Protein AF-A0A3D2SY08-F1 (afdb_monomer_lite)

Foldseek 3Di:
DPPPPVNVCVVCVVVVVVVVVVVVVVVVVLVVLCPDPPSVVSNVVVVVVVVVVCVLCVVVVVLVVCCVVQPPDPVSVVVSVVVVVVSVD

Secondary structure (DSSP, 8-state):
----HHHHHHHHHHHHHHHHHHHHHHHHHHHHHHTSSSHHHHHHHHHHHHHHHHHHHHHHHHHHHHHHHH-SSHHHHHHHHHHHHHHH-

Sequence (89 aa):
MRHTQRTIALFWAPLAATWVMMAAEGPFLAAMIARMPGPEFNLGAYGVAFALAILIEAPVIMLMSAATSLVKDRISYLKMRNFSRGLIL

Structure (mmCIF, N/CA/C/O backbone):
data_AF-A0A3D2SY08-F1
#
_entry.id   AF-A0A3D2SY08-F1
#
loop_
_atom_site.group_PDB
_atom_site.id
_atom_site.type_symbol
_atom_site.label_atom_id
_atom_site.label_alt_id
_atom_site.label_comp_id
_atom_site.label_asym_id
_atom_site.label_entity_id
_atom_site.label_seq_id
_atom_site.pdbx_PDB_ins_code
_atom_site.Cartn_x
_atom_site.Cartn_y
_atom_site.Cartn_z
_atom_site.occupancy
_atom_site.B_iso_or_equiv
_atom_site.auth_seq_id
_atom_site.auth_comp_id
_atom_site.auth_asym_id
_atom_site.auth_atom_id
_atom_site.pdbx_PDB_model_num
ATOM 1 N N . MET A 1 1 ? -0.122 15.166 31.684 1.00 49.16 1 MET A N 1
ATOM 2 C CA . MET A 1 1 ? 1.085 14.423 31.260 1.00 49.16 1 MET A CA 1
ATOM 3 C C . MET A 1 1 ? 1.650 15.116 30.025 1.00 49.16 1 MET A C 1
ATOM 5 O O . MET A 1 1 ? 0.958 15.186 29.020 1.00 49.16 1 MET A O 1
ATOM 9 N N . ARG A 1 2 ? 2.829 15.750 30.115 1.00 53.97 2 ARG A N 1
ATOM 10 C CA . ARG A 1 2 ? 3.463 16.442 28.977 1.00 53.97 2 ARG A CA 1
ATOM 11 C C . ARG A 1 2 ? 4.004 15.382 28.013 1.00 53.97 2 ARG A C 1
ATOM 13 O O . ARG A 1 2 ? 5.051 14.803 28.278 1.00 53.97 2 ARG A O 1
ATOM 20 N N . HIS A 1 3 ? 3.284 15.094 26.933 1.00 61.03 3 HIS A N 1
ATOM 21 C CA . HIS A 1 3 ? 3.788 14.232 25.866 1.00 61.03 3 HIS A CA 1
ATOM 22 C C . HIS A 1 3 ? 4.894 14.991 25.122 1.00 61.03 3 HIS A C 1
ATOM 24 O O . HIS A 1 3 ? 4.634 15.860 24.295 1.00 61.03 3 HIS A O 1
ATOM 30 N N . THR A 1 4 ? 6.144 14.732 25.500 1.00 77.94 4 THR A N 1
ATOM 31 C CA . THR A 1 4 ? 7.332 15.306 24.865 1.00 77.94 4 THR A CA 1
ATOM 32 C C . THR A 1 4 ? 7.346 14.921 23.384 1.00 77.94 4 THR A C 1
ATOM 34 O O . THR A 1 4 ? 7.179 13.749 23.057 1.00 77.94 4 THR A O 1
ATOM 37 N N . GLN A 1 5 ? 7.590 15.885 22.487 1.00 77.12 5 GLN A N 1
ATOM 38 C CA . GLN A 1 5 ? 7.631 15.701 21.022 1.00 77.12 5 GLN A CA 1
ATOM 39 C C . GLN A 1 5 ? 8.487 14.495 20.575 1.00 77.12 5 GLN A C 1
ATOM 41 O O . GLN A 1 5 ? 8.166 13.820 19.601 1.00 77.12 5 GLN A O 1
ATOM 46 N N . ARG A 1 6 ? 9.531 14.152 21.346 1.00 78.00 6 ARG A N 1
ATOM 47 C CA . ARG A 1 6 ? 10.351 12.943 21.149 1.00 78.00 6 ARG A CA 1
ATOM 48 C C . ARG A 1 6 ? 9.560 11.633 21.209 1.00 78.00 6 ARG A C 1
ATOM 50 O O . ARG A 1 6 ? 9.834 10.744 20.416 1.00 78.00 6 ARG A O 1
ATOM 57 N N . THR A 1 7 ? 8.607 11.494 22.127 1.00 80.06 7 THR A N 1
ATOM 58 C CA . THR A 1 7 ? 7.812 10.264 22.278 1.00 80.06 7 THR A CA 1
ATOM 59 C C . THR A 1 7 ? 6.858 10.078 21.102 1.00 80.06 7 THR A C 1
ATOM 61 O O . THR A 1 7 ? 6.712 8.964 20.612 1.00 80.06 7 THR A O 1
ATOM 64 N N . ILE A 1 8 ? 6.264 11.169 20.608 1.00 81.50 8 ILE A N 1
ATOM 65 C CA . ILE A 1 8 ? 5.409 11.151 19.413 1.00 81.50 8 ILE A CA 1
ATOM 66 C C . ILE A 1 8 ? 6.244 10.775 18.184 1.00 81.50 8 ILE A C 1
ATOM 68 O O . ILE A 1 8 ? 5.842 9.897 17.428 1.00 81.50 8 ILE A O 1
ATOM 72 N N . ALA A 1 9 ? 7.436 11.362 18.028 1.00 82.94 9 ALA A N 1
ATOM 73 C CA . ALA A 1 9 ? 8.337 11.047 16.921 1.00 82.94 9 ALA A CA 1
ATOM 74 C C . ALA A 1 9 ? 8.810 9.580 16.933 1.00 82.94 9 ALA A C 1
ATOM 76 O O . ALA A 1 9 ? 8.798 8.929 15.893 1.00 82.94 9 ALA A O 1
ATOM 77 N N . LEU A 1 10 ? 9.170 9.031 18.099 1.00 84.38 10 LEU A N 1
ATOM 78 C CA . LEU A 1 10 ? 9.542 7.615 18.248 1.00 84.38 10 LEU A CA 1
ATOM 79 C C . LEU A 1 10 ? 8.367 6.663 17.981 1.00 84.38 10 LEU A C 1
ATOM 81 O O . LEU A 1 10 ? 8.569 5.599 17.407 1.00 84.38 10 LEU A O 1
ATOM 85 N N . PHE A 1 11 ? 7.146 7.050 18.359 1.00 84.44 11 PHE A N 1
ATOM 86 C CA . PHE A 1 11 ? 5.937 6.282 18.058 1.00 84.44 11 PHE A CA 1
ATOM 87 C C . PHE A 1 11 ? 5.596 6.297 16.559 1.00 84.44 11 PHE A C 1
ATOM 89 O O . PHE A 1 11 ? 5.150 5.291 16.013 1.00 84.44 11 PHE A O 1
ATOM 96 N N . TRP A 1 12 ? 5.839 7.421 15.881 1.00 84.56 12 TRP A N 1
ATOM 97 C CA . TRP A 1 12 ? 5.615 7.571 14.441 1.00 84.56 12 TRP A CA 1
ATOM 98 C C . TRP A 1 12 ? 6.730 6.987 13.569 1.00 84.56 12 TRP A C 1
ATOM 100 O O . TRP A 1 12 ? 6.483 6.681 12.407 1.00 84.56 12 TRP A O 1
ATOM 110 N N . ALA A 1 13 ? 7.938 6.808 14.103 1.00 86.56 13 ALA A N 1
ATOM 111 C CA . ALA A 1 13 ? 9.082 6.270 13.370 1.00 86.56 13 ALA A CA 1
ATOM 112 C C . ALA A 1 13 ? 8.798 4.943 12.626 1.00 86.56 13 ALA A C 1
ATOM 114 O O . ALA A 1 13 ? 9.095 4.882 11.432 1.00 86.56 13 ALA A O 1
ATOM 115 N N . PRO A 1 14 ? 8.197 3.901 13.243 1.00 85.50 14 PRO A N 1
ATOM 116 C CA . PRO A 1 14 ? 7.883 2.664 12.526 1.00 85.50 14 PRO A CA 1
ATOM 117 C C . PRO A 1 14 ? 6.826 2.861 11.431 1.00 85.50 14 PRO A C 1
ATOM 119 O O . PRO A 1 14 ? 6.927 2.238 10.380 1.00 85.50 14 PRO A O 1
ATOM 122 N N . LEU A 1 15 ? 5.854 3.758 11.633 1.00 85.38 15 LEU A N 1
ATOM 123 C CA . LEU A 1 15 ? 4.851 4.083 10.616 1.00 85.38 15 LEU A CA 1
ATOM 124 C C . LEU A 1 15 ? 5.489 4.821 9.433 1.00 85.38 15 LEU A C 1
ATOM 126 O O . LEU A 1 15 ? 5.238 4.494 8.281 1.00 85.38 15 LEU A O 1
ATOM 130 N N . ALA A 1 16 ? 6.363 5.790 9.695 1.00 84.56 16 ALA A N 1
ATOM 131 C CA . ALA A 1 16 ? 7.095 6.476 8.636 1.00 84.56 16 ALA A CA 1
ATOM 132 C C . ALA A 1 16 ? 7.987 5.501 7.848 1.00 84.56 16 ALA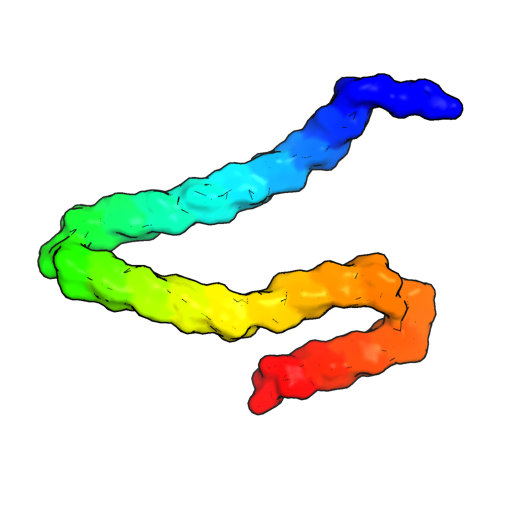 A C 1
ATOM 134 O O . ALA A 1 16 ? 8.065 5.592 6.626 1.00 84.56 16 ALA A O 1
ATOM 135 N N . ALA A 1 17 ? 8.614 4.535 8.527 1.00 87.31 17 ALA A N 1
ATOM 136 C CA . ALA A 1 17 ? 9.447 3.527 7.882 1.00 87.31 17 ALA A CA 1
ATOM 137 C C . ALA A 1 17 ? 8.653 2.630 6.917 1.00 87.31 17 ALA A C 1
ATOM 139 O O . ALA A 1 17 ? 9.129 2.371 5.812 1.00 87.31 17 ALA A O 1
ATOM 140 N N . THR A 1 18 ? 7.441 2.195 7.284 1.00 86.81 18 THR A N 1
ATOM 141 C CA . THR A 1 18 ? 6.601 1.394 6.376 1.00 86.81 18 THR A CA 1
ATOM 142 C C . THR A 1 18 ? 6.164 2.197 5.154 1.00 86.81 18 THR A C 1
ATOM 144 O O . THR A 1 18 ? 6.245 1.694 4.035 1.00 86.81 18 THR A O 1
ATOM 147 N N . TRP A 1 19 ? 5.795 3.467 5.340 1.00 85.50 19 TRP A N 1
ATOM 148 C CA . TRP A 1 19 ? 5.479 4.371 4.231 1.00 85.50 19 TRP A CA 1
ATOM 149 C C . TRP A 1 19 ? 6.667 4.584 3.288 1.00 85.50 19 TRP A C 1
ATOM 151 O O . TRP A 1 19 ? 6.485 4.584 2.074 1.00 85.50 19 TRP A O 1
ATOM 161 N N . VAL A 1 20 ? 7.886 4.720 3.820 1.00 86.50 20 VAL A N 1
ATOM 162 C CA . VAL A 1 20 ? 9.104 4.845 3.002 1.00 86.50 20 VAL A CA 1
ATOM 163 C C . VAL A 1 20 ? 9.376 3.567 2.207 1.00 86.50 20 VAL A C 1
ATOM 165 O O . VAL A 1 20 ? 9.709 3.663 1.028 1.00 86.50 20 VAL A O 1
ATOM 168 N N . MET A 1 21 ? 9.202 2.382 2.805 1.00 86.50 21 MET A N 1
ATOM 169 C CA . MET A 1 21 ? 9.356 1.117 2.074 1.00 86.50 21 MET A CA 1
ATOM 170 C C . MET A 1 21 ? 8.346 0.995 0.929 1.00 86.50 21 MET A C 1
ATOM 172 O O . MET A 1 21 ? 8.745 0.690 -0.192 1.00 86.50 21 MET A O 1
ATOM 176 N N . MET A 1 22 ? 7.071 1.306 1.179 1.00 84.81 22 MET A N 1
ATOM 177 C CA . MET A 1 22 ? 6.039 1.303 0.135 1.00 84.81 22 MET A CA 1
ATOM 178 C C . MET A 1 22 ? 6.314 2.332 -0.969 1.00 84.81 22 MET A C 1
ATOM 180 O O . MET A 1 22 ? 6.161 2.039 -2.150 1.00 84.81 22 MET A O 1
ATOM 184 N N . ALA A 1 23 ? 6.752 3.542 -0.612 1.00 81.12 23 ALA A N 1
ATOM 185 C CA . ALA A 1 23 ? 7.078 4.573 -1.596 1.00 81.12 23 ALA A CA 1
ATOM 186 C C . ALA A 1 23 ? 8.294 4.197 -2.461 1.00 81.12 23 ALA A C 1
ATOM 188 O O . ALA A 1 23 ? 8.373 4.612 -3.616 1.00 81.12 23 ALA A O 1
ATOM 189 N N . ALA A 1 24 ? 9.234 3.417 -1.917 1.00 84.56 24 ALA A N 1
ATOM 190 C CA . ALA A 1 24 ? 10.416 2.944 -2.631 1.00 84.56 24 ALA A CA 1
ATOM 191 C C . ALA A 1 24 ? 10.135 1.752 -3.566 1.00 84.56 24 ALA A C 1
ATOM 193 O O . ALA A 1 24 ? 10.867 1.565 -4.539 1.00 84.56 24 ALA A O 1
ATOM 194 N N . GLU A 1 25 ? 9.076 0.980 -3.315 1.00 81.56 25 GLU A N 1
ATOM 195 C CA . GLU A 1 25 ? 8.688 -0.183 -4.123 1.00 81.56 25 GLU A CA 1
ATOM 196 C C . GLU A 1 25 ? 8.403 0.191 -5.586 1.00 81.56 25 GLU A C 1
ATOM 198 O O . GLU A 1 25 ? 8.971 -0.403 -6.505 1.00 81.56 25 GLU A O 1
ATOM 203 N N . GLY A 1 26 ? 7.588 1.226 -5.814 1.00 81.12 26 GLY A N 1
ATOM 204 C CA . GLY A 1 26 ? 7.205 1.667 -7.161 1.00 81.12 26 GLY A CA 1
ATOM 205 C C . GLY A 1 26 ? 8.400 2.060 -8.049 1.00 81.12 26 GLY A C 1
ATOM 206 O O . GLY A 1 26 ? 8.544 1.511 -9.145 1.00 81.12 26 GLY A O 1
ATOM 207 N N . PRO A 1 27 ? 9.288 2.967 -7.598 1.00 81.94 27 PRO A N 1
ATOM 208 C CA . PRO A 1 27 ? 10.506 3.335 -8.318 1.00 81.94 27 PRO A CA 1
ATOM 209 C C . PRO A 1 27 ? 11.471 2.164 -8.525 1.00 81.94 27 PRO A C 1
ATOM 211 O O . PRO A 1 27 ? 12.110 2.082 -9.575 1.00 81.94 27 PRO A O 1
ATOM 214 N N . PHE A 1 28 ? 11.577 1.252 -7.555 1.00 83.00 28 PHE A N 1
ATOM 215 C CA . PHE A 1 28 ? 12.442 0.079 -7.665 1.00 83.00 28 PHE A CA 1
ATOM 216 C C . PHE A 1 28 ? 11.960 -0.872 -8.768 1.00 83.00 28 PHE A C 1
ATOM 218 O O . PHE A 1 28 ? 12.746 -1.258 -9.637 1.00 83.00 28 PHE A O 1
ATOM 225 N N . LEU A 1 29 ? 10.659 -1.177 -8.795 1.00 79.88 29 LEU A N 1
ATOM 226 C CA . LEU A 1 29 ? 10.050 -1.991 -9.847 1.00 79.88 29 LEU A CA 1
ATOM 227 C C . LEU A 1 29 ? 10.171 -1.318 -11.220 1.00 79.88 29 LEU A C 1
ATOM 229 O O . LEU A 1 29 ? 10.599 -1.963 -12.178 1.00 79.88 29 LEU A O 1
ATOM 233 N N . ALA A 1 30 ? 9.905 -0.013 -11.315 1.00 80.19 30 ALA A N 1
ATOM 234 C CA . ALA A 1 30 ? 10.071 0.737 -12.560 1.00 80.19 30 ALA A CA 1
ATOM 235 C C . ALA A 1 30 ? 11.524 0.701 -13.078 1.00 80.19 30 ALA A C 1
ATOM 237 O O . ALA A 1 30 ? 11.752 0.490 -14.271 1.00 80.19 30 ALA A O 1
ATOM 238 N N . ALA A 1 31 ? 12.516 0.834 -12.191 1.00 82.06 31 ALA A N 1
ATOM 239 C CA . ALA A 1 31 ? 13.932 0.752 -12.551 1.00 82.06 31 ALA A CA 1
ATOM 240 C C . ALA A 1 31 ? 14.345 -0.652 -13.029 1.00 82.06 31 ALA A C 1
ATOM 242 O O . ALA A 1 31 ? 15.177 -0.774 -13.931 1.00 82.06 31 ALA A O 1
ATOM 243 N N . MET A 1 32 ? 13.767 -1.715 -12.459 1.00 80.69 32 MET A N 1
ATOM 244 C CA . MET A 1 32 ? 13.986 -3.083 -12.945 1.00 80.69 32 MET A CA 1
ATOM 245 C C . MET A 1 32 ? 13.353 -3.304 -14.322 1.00 80.69 32 MET A C 1
ATOM 247 O O . MET A 1 32 ? 14.000 -3.871 -15.203 1.00 80.69 32 MET A O 1
ATOM 251 N N . ILE A 1 33 ? 12.130 -2.812 -14.535 1.00 78.81 33 ILE A N 1
ATOM 252 C CA . ILE A 1 33 ? 11.413 -2.930 -15.813 1.00 78.81 33 ILE A CA 1
ATOM 253 C C . ILE A 1 33 ? 12.147 -2.173 -16.927 1.00 78.81 33 ILE A C 1
ATOM 255 O O . ILE A 1 33 ? 12.286 -2.689 -18.034 1.00 78.81 33 ILE A O 1
ATOM 259 N N . ALA A 1 34 ? 12.699 -0.996 -16.623 1.00 79.19 34 ALA A N 1
ATOM 260 C C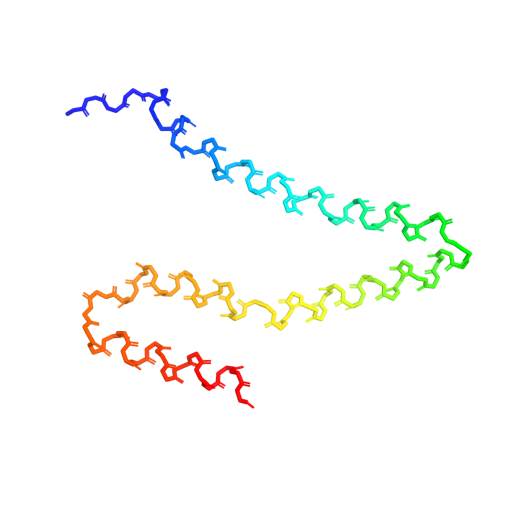A . ALA A 1 34 ? 13.483 -0.208 -17.572 1.00 79.19 34 ALA A CA 1
ATOM 261 C C . ALA A 1 34 ? 14.782 -0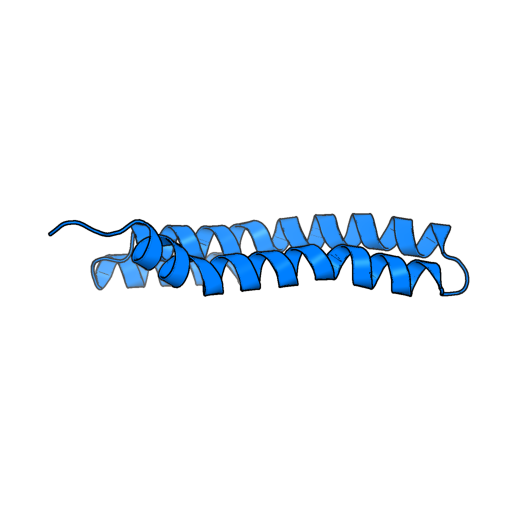.901 -18.037 1.00 79.19 34 ALA A C 1
ATOM 263 O O . ALA A 1 34 ? 15.320 -0.549 -19.084 1.00 79.19 34 ALA A O 1
ATOM 264 N N . ARG A 1 35 ? 15.298 -1.884 -17.280 1.00 80.50 35 ARG A N 1
ATOM 265 C CA . ARG A 1 35 ? 16.509 -2.654 -17.630 1.00 80.50 35 ARG A CA 1
ATOM 266 C C . ARG A 1 35 ? 16.215 -3.905 -18.472 1.00 80.50 35 ARG A C 1
ATOM 268 O O . ARG A 1 35 ? 17.162 -4.567 -18.893 1.00 80.50 35 ARG A O 1
ATOM 275 N N . MET A 1 36 ? 14.945 -4.242 -18.713 1.00 79.12 36 MET A N 1
ATOM 276 C CA . MET A 1 36 ? 14.544 -5.351 -19.589 1.00 79.12 36 MET A CA 1
ATOM 277 C C . MET A 1 36 ? 14.462 -4.932 -21.070 1.00 79.12 36 MET A C 1
ATOM 279 O O . MET A 1 36 ? 14.268 -3.753 -21.369 1.00 79.12 36 MET A O 1
ATOM 283 N N . PRO A 1 37 ? 14.569 -5.884 -22.019 1.00 65.50 37 PRO A N 1
ATOM 284 C CA . PRO A 1 37 ? 14.311 -5.614 -23.433 1.00 65.50 37 PRO A CA 1
ATOM 285 C C . PRO A 1 37 ? 12.837 -5.217 -23.652 1.00 65.50 37 PRO A C 1
ATOM 287 O O . PRO A 1 37 ? 11.932 -5.854 -23.119 1.00 65.50 37 PRO A O 1
ATOM 290 N N . GLY A 1 38 ? 12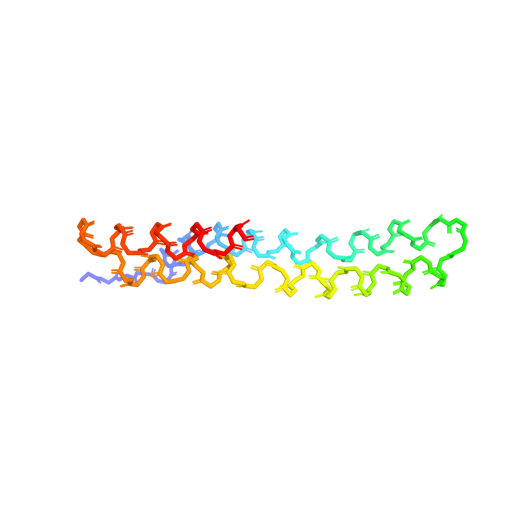.594 -4.161 -24.437 1.00 75.25 38 GLY A N 1
ATOM 291 C CA . GLY A 1 38 ? 11.254 -3.590 -24.665 1.00 75.25 38 GLY A CA 1
ATOM 292 C C . GLY A 1 38 ? 10.712 -2.689 -23.533 1.00 75.25 38 GLY A C 1
ATOM 293 O O . GLY A 1 38 ? 9.561 -2.865 -23.129 1.00 75.25 38 GLY A O 1
ATOM 294 N N . PRO A 1 39 ? 11.494 -1.724 -23.006 1.00 72.00 39 PRO A N 1
ATOM 295 C CA . PRO A 1 39 ? 11.130 -0.959 -21.810 1.00 72.00 39 PRO A CA 1
ATOM 296 C C . PRO A 1 39 ? 9.887 -0.073 -21.984 1.00 72.00 39 PRO A C 1
ATOM 298 O O . PRO A 1 39 ? 9.128 0.080 -21.035 1.00 72.00 39 PRO A O 1
ATOM 301 N N . GLU A 1 40 ? 9.624 0.470 -23.176 1.00 74.56 40 GLU A N 1
ATOM 302 C CA . GLU A 1 40 ? 8.476 1.363 -23.416 1.00 74.56 40 GLU A CA 1
ATOM 303 C C . GLU A 1 40 ? 7.129 0.647 -23.246 1.00 74.56 40 GLU A C 1
ATOM 305 O O . GLU A 1 40 ? 6.248 1.127 -22.531 1.00 74.56 40 GLU A O 1
ATOM 310 N N . PHE A 1 41 ? 6.989 -0.542 -23.840 1.00 75.56 41 PHE A N 1
ATOM 311 C CA . PHE A 1 41 ? 5.776 -1.350 -23.711 1.00 75.56 41 PHE A CA 1
ATOM 312 C C . PHE A 1 41 ? 5.596 -1.883 -22.288 1.00 75.56 41 PHE A C 1
ATOM 314 O O . PHE A 1 41 ? 4.491 -1.828 -21.748 1.00 75.56 41 PHE A O 1
ATOM 321 N N . ASN A 1 42 ? 6.673 -2.354 -21.655 1.00 76.25 42 ASN A N 1
ATOM 322 C CA . ASN A 1 42 ? 6.595 -2.920 -20.310 1.00 76.25 42 ASN A CA 1
ATOM 323 C C . ASN A 1 42 ? 6.308 -1.854 -19.240 1.00 76.25 42 ASN A C 1
ATOM 325 O O . ASN A 1 42 ? 5.527 -2.113 -18.325 1.00 76.25 42 ASN A O 1
ATOM 329 N N . LEU A 1 43 ? 6.880 -0.649 -19.356 1.00 79.19 43 LEU A N 1
ATOM 330 C CA . LEU A 1 43 ? 6.581 0.465 -18.446 1.00 79.19 43 LEU A CA 1
ATOM 331 C C . LEU A 1 43 ? 5.150 0.984 -18.637 1.00 79.19 43 LEU A C 1
ATOM 333 O O . LEU A 1 43 ? 4.468 1.265 -17.650 1.00 79.19 43 LEU A O 1
ATOM 337 N N . GLY A 1 44 ? 4.673 1.058 -19.885 1.00 80.31 44 GLY A N 1
ATOM 338 C CA . GLY A 1 44 ? 3.283 1.408 -20.180 1.00 80.31 44 GLY A CA 1
ATOM 339 C C . GLY A 1 44 ? 2.293 0.400 -19.588 1.00 80.31 44 GLY A C 1
ATOM 340 O O . GLY A 1 44 ? 1.338 0.788 -18.914 1.00 80.31 44 GLY A O 1
ATOM 341 N N . ALA A 1 45 ? 2.556 -0.898 -19.765 1.00 81.75 45 ALA A N 1
ATOM 342 C CA . ALA A 1 45 ? 1.743 -1.965 -19.186 1.00 81.75 45 ALA A CA 1
ATOM 343 C C . ALA A 1 45 ? 1.778 -1.958 -17.647 1.00 81.75 45 ALA A C 1
ATOM 345 O O . ALA A 1 45 ? 0.737 -2.137 -17.014 1.00 81.75 45 ALA A O 1
ATOM 346 N N . TYR A 1 46 ? 2.941 -1.695 -17.042 1.00 82.81 46 TYR A N 1
ATOM 347 C CA . TYR A 1 46 ? 3.090 -1.607 -15.588 1.00 82.81 46 TYR A CA 1
ATOM 348 C C . TYR A 1 46 ? 2.237 -0.492 -14.980 1.00 82.81 46 TYR A C 1
ATOM 350 O O . TYR A 1 46 ? 1.564 -0.727 -13.981 1.00 82.81 46 TYR A O 1
ATOM 358 N N . GLY A 1 47 ? 2.194 0.692 -15.599 1.00 81.50 47 GLY A N 1
ATOM 359 C CA . GLY A 1 47 ? 1.348 1.789 -15.119 1.00 81.50 47 GLY A CA 1
ATOM 360 C C . GLY A 1 47 ? -0.142 1.427 -15.099 1.00 81.50 47 GLY A C 1
ATOM 361 O O . GLY A 1 47 ? -0.831 1.690 -14.114 1.00 81.50 47 GLY A O 1
ATOM 362 N N . VAL A 1 48 ? -0.632 0.767 -16.154 1.00 86.31 48 VAL A N 1
ATOM 363 C CA . VAL A 1 48 ? -2.034 0.318 -16.243 1.00 86.31 48 VAL A CA 1
ATOM 364 C C . VAL A 1 48 ? -2.325 -0.804 -15.243 1.00 86.31 48 VAL A C 1
ATOM 366 O O . VAL A 1 48 ? -3.344 -0.760 -14.553 1.00 86.31 48 VAL A O 1
ATOM 369 N N . ALA A 1 49 ? -1.424 -1.781 -15.122 1.00 86.12 49 ALA A N 1
ATOM 370 C CA . ALA A 1 49 ? -1.552 -2.869 -14.157 1.00 86.12 49 ALA A CA 1
ATOM 371 C C . ALA A 1 49 ? -1.554 -2.348 -12.712 1.00 86.12 49 ALA A C 1
ATOM 373 O O . ALA A 1 49 ? -2.388 -2.770 -11.915 1.00 86.12 49 ALA A O 1
ATOM 374 N N . PHE A 1 50 ? -0.684 -1.387 -12.391 1.00 84.62 50 PHE A N 1
ATOM 375 C CA . PHE A 1 50 ? -0.622 -0.758 -11.073 1.00 84.62 50 PHE A CA 1
ATOM 376 C C . PHE A 1 50 ? -1.894 0.039 -10.757 1.00 84.62 50 PHE A C 1
ATOM 378 O O . PHE A 1 50 ? -2.432 -0.068 -9.657 1.00 84.62 50 PHE A O 1
ATOM 385 N N . ALA A 1 51 ? -2.430 0.789 -11.725 1.00 84.56 51 ALA A N 1
ATOM 386 C CA . ALA A 1 51 ? -3.689 1.513 -11.546 1.00 84.56 51 ALA A CA 1
ATOM 387 C C . ALA A 1 51 ? -4.873 0.565 -11.279 1.00 84.56 51 ALA A C 1
ATOM 389 O O . ALA A 1 51 ? -5.691 0.834 -10.398 1.00 84.56 51 ALA A O 1
ATOM 390 N N . LEU A 1 52 ? -4.946 -0.560 -11.998 1.00 86.31 52 LEU A N 1
ATOM 391 C CA . LEU A 1 52 ? -5.956 -1.594 -11.752 1.00 86.31 52 LEU A CA 1
ATOM 392 C C . LEU A 1 52 ? -5.756 -2.290 -10.401 1.00 86.31 52 LEU A C 1
ATOM 394 O O . LEU A 1 52 ? -6.737 -2.521 -9.698 1.00 86.31 52 LEU A O 1
ATOM 398 N N . ALA A 1 53 ? -4.513 -2.577 -10.013 1.00 85.56 53 ALA A N 1
ATOM 399 C CA . ALA A 1 53 ? -4.201 -3.159 -8.710 1.00 85.56 53 ALA A CA 1
ATOM 400 C C . ALA A 1 53 ? -4.669 -2.242 -7.571 1.00 85.56 53 ALA A C 1
ATOM 402 O O . ALA A 1 53 ? -5.435 -2.679 -6.717 1.00 85.56 53 ALA A O 1
ATOM 403 N N . ILE A 1 54 ? -4.329 -0.948 -7.617 1.00 83.81 54 ILE A N 1
ATOM 404 C CA . ILE A 1 54 ? -4.792 0.043 -6.632 1.00 83.81 54 ILE A CA 1
ATOM 405 C C . ILE A 1 54 ? -6.320 0.143 -6.618 1.00 83.81 54 ILE A C 1
ATOM 407 O O . ILE A 1 54 ? -6.907 0.265 -5.546 1.00 83.81 54 ILE A O 1
ATOM 411 N N . LEU A 1 55 ? -6.987 0.082 -7.775 1.00 85.12 55 LEU A N 1
ATOM 412 C CA . LEU A 1 55 ? -8.451 0.122 -7.838 1.00 85.12 55 LEU A CA 1
ATOM 413 C C . LEU A 1 55 ? -9.086 -1.069 -7.100 1.00 85.12 55 LEU A C 1
ATOM 415 O O . LEU A 1 55 ? -10.085 -0.897 -6.400 1.00 85.12 55 LEU A O 1
ATOM 419 N N . ILE A 1 56 ? -8.492 -2.255 -7.231 1.00 85.31 56 ILE A N 1
ATOM 420 C CA . ILE A 1 56 ? -8.936 -3.484 -6.559 1.00 85.31 56 ILE A CA 1
ATOM 421 C C . ILE A 1 56 ? -8.563 -3.466 -5.064 1.00 85.31 56 ILE A C 1
ATOM 423 O O . ILE A 1 56 ? -9.335 -3.936 -4.229 1.00 85.31 56 ILE A O 1
ATOM 427 N N . GLU A 1 57 ? -7.416 -2.892 -4.700 1.00 82.69 57 GLU A N 1
ATOM 428 C CA . GLU A 1 57 ? -6.931 -2.812 -3.315 1.00 82.69 57 GLU A CA 1
ATOM 429 C C . GLU A 1 57 ? -7.554 -1.668 -2.499 1.00 82.69 57 GLU A C 1
ATOM 431 O O . GLU A 1 57 ? -7.666 -1.771 -1.274 1.00 82.69 57 GLU A O 1
ATOM 436 N N . ALA A 1 58 ? -8.012 -0.592 -3.144 1.00 83.62 58 ALA A N 1
ATOM 437 C CA . ALA A 1 58 ? -8.640 0.566 -2.508 1.00 83.62 58 ALA A CA 1
ATOM 438 C C . ALA A 1 58 ? -9.711 0.202 -1.458 1.00 83.62 58 ALA A C 1
ATOM 440 O O . ALA A 1 58 ? -9.642 0.718 -0.336 1.00 83.62 58 ALA A O 1
ATOM 441 N N . PRO A 1 59 ? -10.677 -0.695 -1.734 1.00 80.75 59 PRO A N 1
ATOM 442 C CA . PRO A 1 59 ? -11.667 -1.074 -0.733 1.00 80.75 59 PRO A CA 1
ATOM 443 C C . PRO A 1 59 ? -11.081 -1.896 0.428 1.00 80.75 59 PRO A C 1
ATOM 445 O O . PRO A 1 59 ? -11.611 -1.825 1.537 1.00 80.75 59 PRO A O 1
ATOM 448 N N . VAL A 1 60 ? -9.973 -2.620 0.227 1.00 82.19 60 VAL A N 1
ATOM 449 C CA . VAL A 1 60 ? -9.256 -3.336 1.300 1.00 82.19 60 VAL A CA 1
ATOM 450 C C . VAL A 1 60 ? -8.564 -2.344 2.238 1.00 82.19 60 VAL A C 1
ATOM 452 O O . VAL A 1 60 ? -8.684 -2.452 3.462 1.00 82.19 60 VAL A O 1
ATOM 455 N N . ILE A 1 61 ? -7.910 -1.323 1.680 1.00 83.12 61 ILE A N 1
ATOM 456 C CA . ILE A 1 61 ? -7.305 -0.233 2.459 1.00 83.12 61 ILE A CA 1
ATOM 457 C C . ILE A 1 61 ? -8.397 0.521 3.236 1.00 83.12 61 ILE A C 1
ATOM 459 O O . ILE A 1 61 ? -8.251 0.789 4.432 1.00 83.12 61 ILE A O 1
ATOM 463 N N . MET A 1 62 ? -9.538 0.793 2.596 1.00 83.81 62 MET A N 1
ATOM 464 C CA . MET A 1 62 ? -10.679 1.449 3.237 1.00 83.81 62 MET A CA 1
ATOM 465 C C . MET A 1 62 ? -11.302 0.589 4.346 1.00 83.81 62 MET A C 1
ATOM 467 O O . MET A 1 62 ? -11.685 1.121 5.389 1.00 83.81 62 MET A O 1
ATOM 471 N N . LEU A 1 63 ? -11.350 -0.737 4.172 1.00 81.81 63 LEU A N 1
ATOM 472 C CA . LEU A 1 63 ? -11.760 -1.697 5.203 1.00 81.81 63 LEU A CA 1
ATOM 473 C C . LEU A 1 63 ? -10.873 -1.599 6.448 1.00 81.81 63 LEU A C 1
ATOM 475 O O . LEU A 1 63 ? -11.395 -1.630 7.560 1.00 81.81 63 LEU A O 1
ATOM 479 N N . MET A 1 64 ? -9.557 -1.434 6.300 1.00 82.19 64 MET A N 1
ATOM 480 C CA . MET A 1 64 ? -8.650 -1.256 7.441 1.00 82.19 64 MET A CA 1
ATOM 481 C C . MET A 1 64 ? -8.978 0.023 8.238 1.00 82.19 64 MET A C 1
ATOM 483 O O . MET A 1 64 ? -9.081 -0.014 9.470 1.00 82.19 64 MET A O 1
ATOM 487 N N . SER A 1 65 ? -9.227 1.145 7.554 1.00 81.06 65 SER A N 1
ATOM 488 C CA . SER A 1 65 ? -9.663 2.397 8.198 1.00 81.06 65 SER A CA 1
ATOM 489 C C . SER A 1 65 ? -11.062 2.285 8.818 1.00 81.06 65 SER A C 1
ATOM 491 O O . SER A 1 65 ? -11.296 2.757 9.931 1.00 81.06 65 SER A O 1
ATOM 493 N N . ALA A 1 66 ? -11.995 1.608 8.148 1.00 81.38 66 ALA A N 1
ATOM 494 C CA . ALA A 1 66 ? -13.326 1.348 8.686 1.00 81.38 66 ALA A CA 1
ATOM 495 C C . ALA A 1 66 ? -13.275 0.425 9.918 1.00 81.38 66 ALA A C 1
ATOM 497 O O . ALA A 1 66 ? -14.063 0.607 10.844 1.00 81.38 66 ALA A O 1
ATOM 498 N N . ALA A 1 67 ? -12.325 -0.516 9.984 1.00 78.75 67 ALA A N 1
ATOM 499 C CA . ALA A 1 67 ? -12.199 -1.464 11.093 1.00 78.75 67 ALA A CA 1
ATOM 500 C C . ALA A 1 67 ? -11.850 -0.739 12.383 1.00 78.75 67 ALA A C 1
ATOM 502 O O . ALA A 1 67 ? -12.498 -0.931 13.409 1.00 78.75 67 ALA A O 1
ATOM 503 N N . THR A 1 68 ? -10.851 0.134 12.296 1.00 80.25 68 THR A N 1
ATOM 504 C CA . THR A 1 68 ? -10.352 0.908 13.433 1.00 80.25 68 THR A CA 1
ATOM 505 C C . THR A 1 68 ? -11.365 1.947 13.924 1.00 80.25 68 THR A C 1
ATOM 507 O O . THR A 1 68 ? -11.376 2.263 15.111 1.00 80.25 68 THR A O 1
ATOM 510 N N . SER A 1 69 ? -12.257 2.436 13.052 1.00 80.81 69 SER A N 1
ATOM 511 C CA . SER A 1 69 ? -13.297 3.412 13.412 1.00 80.81 69 SER A CA 1
ATOM 512 C C . SER A 1 69 ? -14.607 2.779 13.915 1.00 80.81 69 SER A C 1
ATOM 514 O O . SER A 1 69 ? -15.186 3.235 14.907 1.00 80.81 69 SER A O 1
ATOM 516 N N . LEU A 1 70 ? -15.083 1.721 13.246 1.00 74.44 70 LEU A N 1
ATOM 517 C CA . LEU A 1 70 ? -16.453 1.211 13.385 1.00 74.44 70 LEU A CA 1
ATOM 518 C C . LEU A 1 70 ? -16.564 -0.034 14.281 1.00 74.44 70 LEU A C 1
ATOM 520 O O . LEU A 1 70 ? -17.627 -0.293 14.855 1.00 74.44 70 LEU A O 1
ATOM 524 N N . VAL A 1 71 ? -15.491 -0.819 14.426 1.00 74.81 71 VAL A N 1
ATOM 525 C CA . VAL A 1 71 ? -15.507 -2.044 15.238 1.00 74.81 71 VAL A CA 1
ATOM 526 C C . VAL A 1 71 ? -15.202 -1.706 16.696 1.00 74.81 71 VAL A C 1
ATOM 528 O O . VAL A 1 71 ? -14.057 -1.722 17.133 1.00 74.81 71 VAL A O 1
ATOM 531 N N . LYS A 1 72 ? -16.257 -1.409 17.457 1.00 77.50 72 LYS A N 1
ATOM 532 C CA . LYS A 1 72 ? -16.203 -1.263 18.925 1.00 77.50 72 LYS A CA 1
ATOM 533 C C . LYS A 1 72 ? -16.880 -2.419 19.665 1.00 77.50 72 LYS A C 1
ATOM 535 O O . LYS A 1 72 ? -16.481 -2.752 20.772 1.00 77.50 72 LYS A O 1
ATOM 540 N N . ASP A 1 73 ? -17.832 -3.082 19.005 1.00 79.19 73 ASP A N 1
ATOM 541 C CA . ASP A 1 73 ? -18.669 -4.132 19.582 1.00 79.19 73 ASP A CA 1
ATOM 542 C C . ASP A 1 73 ? -18.763 -5.361 18.671 1.00 79.19 73 ASP A C 1
ATOM 544 O O . ASP A 1 73 ? -18.593 -5.288 17.447 1.00 79.19 73 ASP A O 1
ATOM 548 N N . ARG A 1 74 ? -19.120 -6.509 19.260 1.00 74.38 74 ARG A N 1
ATOM 549 C CA . ARG A 1 74 ? -19.250 -7.801 18.559 1.00 74.38 74 ARG A CA 1
ATOM 550 C C . ARG A 1 74 ? -20.226 -7.753 17.376 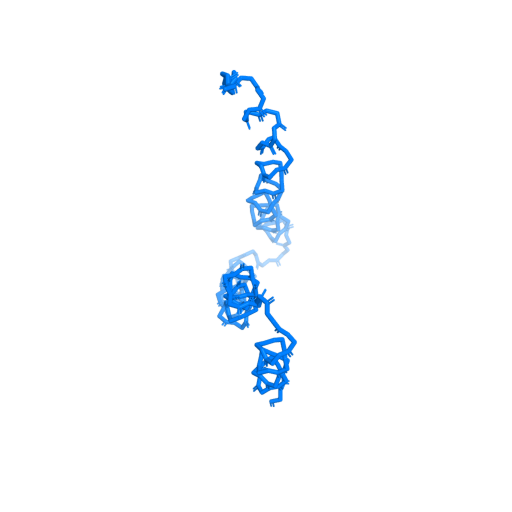1.00 74.38 74 ARG A C 1
ATOM 552 O O . ARG A 1 74 ? -20.023 -8.446 16.382 1.00 74.38 74 ARG A O 1
ATOM 559 N N . ILE A 1 75 ? -21.270 -6.927 17.466 1.00 77.25 75 ILE A N 1
ATOM 560 C CA . ILE A 1 75 ? -22.263 -6.732 16.397 1.00 77.25 75 ILE A CA 1
ATOM 561 C C . ILE A 1 75 ? -21.642 -5.968 15.219 1.00 77.25 75 ILE A C 1
ATOM 563 O O . ILE A 1 75 ? -21.809 -6.375 14.068 1.00 77.25 75 ILE A O 1
ATOM 567 N N . SER A 1 76 ? -20.879 -4.906 15.493 1.00 75.44 76 SER A N 1
ATOM 568 C CA . SER A 1 76 ? -20.163 -4.134 14.470 1.00 75.44 76 SER A CA 1
ATOM 569 C C . SER A 1 76 ? -19.105 -4.984 13.765 1.00 75.44 76 SER A C 1
ATOM 571 O O . SER A 1 76 ? -19.000 -4.931 12.542 1.00 75.44 76 SER A O 1
ATOM 573 N N . TYR A 1 77 ? -18.407 -5.856 14.502 1.00 76.19 77 TYR A N 1
ATOM 574 C CA . TYR A 1 77 ? -17.476 -6.834 13.929 1.00 76.19 77 TYR A CA 1
ATOM 575 C C . TYR A 1 77 ? -18.157 -7.802 12.943 1.00 76.19 77 TYR A C 1
ATOM 577 O O . TYR A 1 77 ? -17.639 -8.057 11.856 1.00 76.19 77 TYR A O 1
ATOM 585 N N . LEU A 1 78 ? -19.340 -8.330 13.278 1.00 76.62 78 LEU A N 1
ATOM 586 C CA . LEU A 1 78 ? -20.062 -9.257 12.396 1.00 76.62 78 LEU A CA 1
ATOM 587 C C . LEU A 1 78 ? -20.558 -8.579 11.107 1.00 76.62 78 LEU A C 1
ATOM 589 O O . LEU A 1 78 ? -20.482 -9.190 10.040 1.00 76.62 78 LEU A O 1
ATOM 593 N N . LYS A 1 79 ? -21.008 -7.317 11.182 1.00 76.50 79 LYS A N 1
ATOM 594 C CA . LYS A 1 79 ? -21.386 -6.516 10.000 1.00 76.50 79 LYS A CA 1
ATOM 595 C C . LYS A 1 79 ? -20.183 -6.249 9.095 1.00 76.50 79 LYS A C 1
ATOM 597 O O . LYS A 1 79 ? -20.265 -6.460 7.888 1.00 76.50 79 LYS A O 1
ATOM 602 N N . MET A 1 80 ? -19.058 -5.877 9.698 1.00 75.88 80 MET A N 1
ATOM 603 C CA . MET A 1 80 ? -17.782 -5.669 9.018 1.00 75.88 80 MET A CA 1
ATOM 604 C C . MET A 1 80 ? -17.304 -6.932 8.283 1.00 75.88 80 MET A C 1
ATOM 606 O O . MET A 1 80 ? -16.897 -6.871 7.125 1.00 75.88 80 MET A O 1
ATOM 610 N N . ARG A 1 81 ? -17.414 -8.101 8.929 1.00 75.06 81 ARG A N 1
ATOM 611 C CA . ARG A 1 81 ? -17.061 -9.399 8.336 1.00 75.06 81 ARG A CA 1
ATOM 612 C C . ARG A 1 81 ? -17.933 -9.744 7.130 1.00 75.06 81 ARG A C 1
ATOM 614 O O . ARG A 1 81 ? -17.423 -10.269 6.147 1.00 75.06 81 ARG A O 1
ATOM 621 N N . ASN A 1 82 ? -19.235 -9.471 7.202 1.00 76.44 82 ASN A N 1
ATOM 622 C CA . ASN A 1 82 ? -20.139 -9.711 6.078 1.00 76.44 82 ASN A CA 1
ATOM 623 C C . ASN A 1 82 ? -19.848 -8.760 4.907 1.00 76.44 82 ASN A C 1
ATOM 625 O O . ASN A 1 82 ? -19.850 -9.214 3.768 1.00 76.44 82 ASN A O 1
ATOM 629 N N . PHE A 1 83 ? -19.525 -7.491 5.179 1.00 77.62 83 PHE A N 1
ATOM 630 C CA . PHE A 1 83 ? -19.097 -6.543 4.146 1.00 77.62 83 PHE A CA 1
ATOM 631 C C . PHE A 1 83 ? -17.782 -6.978 3.482 1.00 77.62 83 PHE A C 1
ATOM 633 O O . PHE A 1 83 ? -17.703 -7.037 2.262 1.00 77.62 83 PHE A O 1
ATOM 640 N N . SER A 1 84 ? -16.783 -7.386 4.272 1.00 77.94 84 SER A N 1
ATOM 641 C CA . SER A 1 84 ? -15.521 -7.927 3.746 1.00 77.94 84 SER A CA 1
ATOM 642 C C . SER A 1 84 ? -15.728 -9.185 2.895 1.00 77.94 84 SER A C 1
ATOM 644 O O . SER A 1 84 ? -15.089 -9.323 1.860 1.00 77.94 84 SER A O 1
ATOM 646 N N . ARG A 1 85 ? -16.654 -10.076 3.275 1.00 77.69 85 ARG A N 1
ATOM 647 C CA . ARG A 1 85 ? -17.019 -11.240 2.448 1.00 77.69 85 ARG A CA 1
ATOM 648 C C . ARG A 1 85 ? -17.688 -10.846 1.134 1.00 77.69 85 ARG A C 1
ATOM 650 O O . ARG A 1 85 ? -17.402 -11.479 0.131 1.00 77.69 85 ARG A O 1
ATOM 657 N N . GLY A 1 86 ? -18.538 -9.820 1.140 1.00 76.44 86 GLY A N 1
ATOM 658 C CA . GLY A 1 86 ? -19.153 -9.284 -0.078 1.00 76.44 86 GLY A CA 1
ATOM 659 C C . GLY A 1 86 ? -18.176 -8.542 -0.993 1.00 76.44 86 GLY A C 1
ATOM 660 O O . GLY A 1 86 ? -18.491 -8.348 -2.153 1.00 76.44 86 GLY A O 1
ATOM 661 N N . LEU A 1 87 ? -17.010 -8.134 -0.486 1.00 76.81 87 LEU A N 1
ATOM 662 C CA . LEU A 1 87 ? -15.941 -7.545 -1.294 1.00 76.81 87 LEU A CA 1
ATOM 663 C C . LEU A 1 87 ? -15.049 -8.608 -1.964 1.00 76.81 87 LEU A C 1
ATOM 665 O O . LEU A 1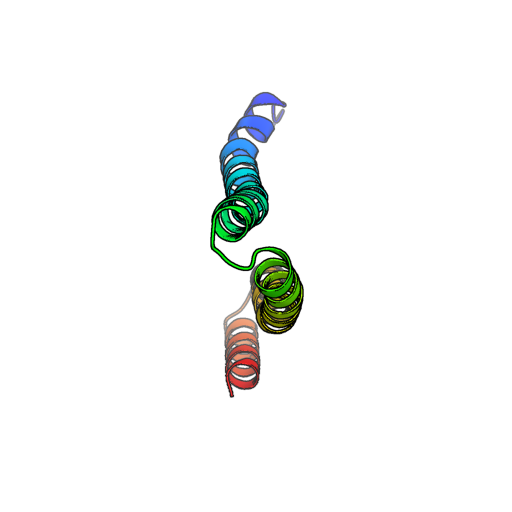 87 ? -14.410 -8.331 -2.970 1.00 76.81 87 LEU A O 1
ATOM 669 N N . ILE A 1 88 ? -14.963 -9.802 -1.369 1.00 71.12 88 ILE A N 1
ATOM 670 C CA . ILE A 1 88 ? -14.135 -10.918 -1.857 1.00 71.12 88 ILE A CA 1
ATOM 671 C C . ILE A 1 88 ? -14.896 -11.805 -2.867 1.00 71.12 88 ILE A C 1
ATOM 673 O O . ILE A 1 88 ? -14.254 -12.506 -3.647 1.00 71.12 88 ILE A O 1
ATOM 677 N N . LEU A 1 89 ? -16.235 -11.800 -2.831 1.00 58.53 89 LEU A N 1
ATOM 678 C CA . LEU A 1 89 ? -17.134 -12.519 -3.750 1.00 58.53 89 LEU A CA 1
ATOM 679 C C . LEU A 1 89 ? -17.506 -11.657 -4.957 1.00 58.53 89 LEU A C 1
ATOM 681 O O . LEU A 1 89 ? -17.557 -12.231 -6.065 1.00 58.53 89 LEU A O 1
#

Radius of gyration: 19.27 Å; chains: 1; bounding box: 39×29×56 Å

pLDDT: mean 79.43, std 6.66, range [49.16, 87.31]